Protein AF-A0A7Y3CZ90-F1 (afdb_monomer_lite)

Radius of gyration: 31.7 Å; chains: 1; bounding box: 69×28×89 Å

Secondary structure (DSSP, 8-state):
----HHHHHHHHHHHHHHHHHHHHHHHHH-GGG------SSHHHHHHHHHHHHHHHHHHHT-SS--EEEEETTEEEEE--TTS-TTT---EEEE--TT-GGG-EEEE---SSSEEEEEGGGS-SS--

Structure (mmCIF, N/CA/C/O backbone):
data_AF-A0A7Y3CZ90-F1
#
_entry.id   AF-A0A7Y3CZ90-F1
#
loop_
_atom_site.group_PDB
_atom_site.id
_atom_site.type_symbol
_atom_site.label_atom_id
_atom_site.label_alt_id
_atom_site.label_comp_id
_atom_site.label_asym_id
_atom_site.label_entity_id
_atom_site.label_seq_id
_atom_site.pdbx_PDB_ins_code
_atom_site.Cartn_x
_atom_site.Cartn_y
_atom_site.Cartn_z
_atom_site.occupancy
_atom_site.B_iso_or_equiv
_atom_site.auth_seq_id
_atom_site.auth_comp_id
_atom_site.auth_asym_id
_atom_site.auth_atom_id
_atom_site.pdbx_PDB_model_num
ATOM 1 N N . MET A 1 1 ? 33.047 12.749 -66.409 1.00 64.19 1 MET A N 1
ATOM 2 C CA . MET A 1 1 ? 34.437 12.927 -65.923 1.00 64.19 1 MET A CA 1
ATOM 3 C C . MET A 1 1 ? 34.987 11.556 -65.556 1.00 64.19 1 MET A C 1
ATOM 5 O O . MET A 1 1 ? 34.249 10.792 -64.949 1.00 64.19 1 MET A O 1
ATOM 9 N N . LYS A 1 2 ? 36.221 11.204 -65.949 1.00 68.75 2 LYS A N 1
ATOM 10 C CA . LYS A 1 2 ? 36.846 9.950 -65.494 1.00 68.75 2 LYS A CA 1
ATOM 11 C C . LYS A 1 2 ? 37.181 10.121 -64.013 1.00 68.75 2 LYS A C 1
ATOM 13 O O . LYS A 1 2 ? 38.033 10.941 -63.683 1.00 68.75 2 LYS A O 1
ATOM 18 N N . ILE A 1 3 ? 36.464 9.424 -63.135 1.00 76.06 3 ILE A N 1
ATOM 19 C CA . ILE A 1 3 ? 36.771 9.425 -61.703 1.00 76.06 3 ILE A CA 1
ATOM 20 C C . ILE A 1 3 ? 38.145 8.779 -61.558 1.00 76.06 3 ILE A C 1
ATOM 22 O O . ILE A 1 3 ? 38.334 7.620 -61.926 1.00 76.06 3 ILE A O 1
ATOM 26 N N . ASN A 1 4 ? 39.121 9.559 -61.099 1.00 86.06 4 ASN A N 1
ATOM 27 C CA . ASN A 1 4 ? 40.427 9.016 -60.768 1.00 86.06 4 ASN A CA 1
ATOM 28 C C . ASN A 1 4 ? 40.325 8.247 -59.441 1.00 86.06 4 ASN A C 1
ATOM 30 O O . ASN A 1 4 ? 39.416 8.467 -58.637 1.00 86.06 4 ASN A O 1
ATOM 34 N N . TRP A 1 5 ? 41.254 7.323 -59.228 1.00 84.81 5 TRP A N 1
ATOM 35 C CA . TRP A 1 5 ? 41.213 6.406 -58.092 1.00 84.81 5 TRP A CA 1
ATOM 36 C C . TRP A 1 5 ? 41.192 7.137 -56.735 1.00 84.81 5 TRP A C 1
ATOM 38 O O . TRP A 1 5 ? 40.415 6.778 -55.854 1.00 84.81 5 TRP A O 1
ATOM 48 N N . GLY A 1 6 ? 41.938 8.241 -56.603 1.00 87.81 6 GLY A N 1
ATOM 49 C CA . GLY A 1 6 ? 41.924 9.082 -55.400 1.00 87.81 6 GLY A CA 1
ATOM 50 C C . GLY A 1 6 ? 40.587 9.796 -55.166 1.00 87.81 6 GLY A C 1
ATOM 51 O O . GLY A 1 6 ? 40.089 9.832 -54.045 1.00 87.81 6 GLY A O 1
ATOM 52 N N . THR A 1 7 ? 39.949 10.304 -56.221 1.00 89.56 7 THR A N 1
ATOM 53 C CA . THR A 1 7 ? 38.622 10.931 -56.157 1.00 89.56 7 THR A CA 1
ATOM 54 C C . THR A 1 7 ? 37.553 9.917 -55.756 1.00 89.56 7 THR A C 1
ATOM 56 O O . THR A 1 7 ? 36.671 10.254 -54.973 1.00 89.56 7 THR A O 1
ATOM 59 N N . GLY A 1 8 ? 37.652 8.669 -56.226 1.00 90.88 8 GLY A N 1
ATOM 60 C CA . GLY A 1 8 ? 36.753 7.590 -55.807 1.00 90.88 8 GLY A CA 1
ATOM 61 C C . GLY A 1 8 ? 36.822 7.316 -54.301 1.00 90.88 8 GLY A C 1
ATOM 62 O O . GLY A 1 8 ? 35.785 7.208 -53.649 1.00 90.88 8 GLY A O 1
ATOM 63 N N . ILE A 1 9 ? 38.033 7.290 -53.738 1.00 92.31 9 ILE A N 1
ATOM 64 C CA . ILE A 1 9 ? 38.254 7.091 -52.297 1.00 92.31 9 ILE A CA 1
ATOM 65 C C . ILE A 1 9 ? 37.664 8.250 -51.486 1.00 92.31 9 ILE A C 1
ATOM 67 O O . ILE A 1 9 ? 36.944 8.022 -50.517 1.00 92.31 9 ILE A O 1
ATOM 71 N N . VAL A 1 10 ? 37.915 9.495 -51.900 1.00 94.75 10 VAL A N 1
ATOM 72 C CA . VAL A 1 10 ? 37.389 10.681 -51.204 1.00 94.75 10 VAL A CA 1
ATOM 73 C C . VAL A 1 10 ? 35.858 10.704 -51.217 1.00 94.75 10 VAL A C 1
ATOM 75 O O . VAL A 1 10 ? 35.242 10.959 -50.184 1.00 94.75 10 VAL A O 1
ATOM 78 N N . ILE A 1 11 ? 35.230 10.377 -52.351 1.00 94.31 11 ILE A N 1
ATOM 79 C CA . ILE A 1 11 ? 33.765 10.298 -52.457 1.00 94.31 11 ILE A CA 1
ATOM 80 C C . ILE A 1 11 ? 33.207 9.208 -51.534 1.00 94.31 11 ILE A C 1
ATOM 82 O O . ILE A 1 11 ? 32.211 9.448 -50.853 1.00 94.31 11 ILE A O 1
ATOM 86 N N . ALA A 1 12 ? 33.851 8.039 -51.468 1.00 94.25 12 ALA A N 1
ATOM 87 C CA . ALA A 1 12 ? 33.423 6.952 -50.589 1.00 94.25 12 ALA A CA 1
ATOM 88 C C . ALA A 1 12 ? 33.478 7.353 -49.105 1.00 94.25 12 ALA A C 1
ATOM 90 O O . ALA A 1 12 ? 32.531 7.091 -48.366 1.00 94.25 12 ALA A O 1
ATOM 91 N N . PHE A 1 13 ? 34.540 8.047 -48.679 1.00 96.19 13 PHE A N 1
ATOM 92 C CA . PHE A 1 13 ? 34.647 8.546 -47.306 1.00 96.19 13 PHE A CA 1
ATOM 93 C C . PHE A 1 13 ? 33.585 9.591 -46.979 1.00 96.19 13 PHE A C 1
ATOM 95 O O . PHE A 1 13 ? 32.948 9.496 -45.934 1.00 96.19 13 PHE A O 1
ATOM 102 N N . ILE A 1 14 ? 33.357 10.560 -47.869 1.00 96.50 14 ILE A N 1
ATOM 103 C CA . ILE A 1 14 ? 32.322 11.580 -47.661 1.00 96.50 14 ILE A CA 1
ATOM 104 C C . ILE A 1 14 ? 30.946 10.916 -47.552 1.00 96.50 14 ILE A C 1
ATOM 106 O O . ILE A 1 14 ? 30.207 11.199 -46.612 1.00 96.50 14 ILE A O 1
ATOM 110 N N . ALA A 1 15 ? 30.627 9.982 -48.452 1.00 96.25 15 ALA A N 1
ATOM 111 C CA . ALA A 1 15 ? 29.363 9.253 -48.420 1.00 96.25 15 ALA A CA 1
ATOM 112 C C . ALA A 1 15 ? 29.189 8.446 -47.123 1.00 96.25 15 ALA A C 1
ATOM 114 O O . ALA A 1 15 ? 28.116 8.473 -46.520 1.00 96.25 15 ALA A O 1
ATOM 115 N N . PHE A 1 16 ? 30.245 7.772 -46.659 1.00 96.31 16 PHE A N 1
ATOM 116 C CA . PHE A 1 16 ? 30.215 7.006 -45.415 1.00 96.31 16 PHE A CA 1
ATOM 117 C C . PHE A 1 16 ? 30.029 7.903 -44.185 1.00 96.31 16 PHE A C 1
ATOM 119 O O . PHE A 1 16 ? 29.184 7.621 -43.338 1.00 96.31 16 PHE A O 1
ATOM 126 N N . ILE A 1 17 ? 30.757 9.020 -44.109 1.00 95.94 17 ILE A N 1
ATOM 127 C CA . ILE A 1 17 ? 30.620 9.991 -43.016 1.00 95.94 17 ILE A CA 1
ATOM 128 C C . ILE A 1 17 ? 29.200 10.563 -42.994 1.00 95.94 17 ILE A C 1
ATOM 130 O O . ILE A 1 17 ? 28.573 10.595 -41.938 1.00 95.94 17 ILE A O 1
ATOM 134 N N . SER A 1 18 ? 28.651 10.961 -44.147 1.00 96.25 18 SER A N 1
ATOM 135 C CA . SER A 1 18 ? 27.271 11.450 -44.238 1.00 96.25 18 SER A CA 1
ATOM 136 C C . SER A 1 18 ? 26.244 10.396 -43.817 1.00 96.25 18 SER A C 1
ATOM 138 O O . SER A 1 18 ? 25.283 10.732 -43.128 1.00 96.25 18 SER A O 1
ATOM 140 N N . PHE A 1 19 ? 26.458 9.128 -44.175 1.00 94.88 19 PHE A N 1
ATOM 141 C CA . PHE A 1 19 ? 25.604 8.018 -43.754 1.00 94.88 19 PHE A CA 1
ATOM 142 C C . PHE A 1 19 ? 25.605 7.847 -42.230 1.00 94.88 19 PHE A C 1
ATOM 144 O O . PHE A 1 19 ? 24.536 7.810 -41.628 1.00 94.88 19 PHE A O 1
ATOM 151 N N . ILE A 1 20 ? 26.777 7.828 -41.585 1.00 95.38 20 ILE A N 1
ATOM 152 C CA . ILE A 1 20 ? 26.871 7.744 -40.118 1.00 95.38 20 ILE A CA 1
ATOM 153 C C . ILE A 1 20 ? 26.230 8.971 -39.451 1.00 95.38 20 ILE A C 1
ATOM 155 O O . ILE A 1 20 ? 25.442 8.821 -38.517 1.00 95.38 20 ILE A O 1
ATOM 159 N N . MET A 1 21 ? 26.496 10.177 -39.962 1.00 94.56 21 MET A N 1
ATOM 160 C CA . MET A 1 21 ? 25.913 11.419 -39.439 1.00 94.56 21 MET A CA 1
ATOM 161 C C . MET A 1 21 ? 24.383 11.434 -39.525 1.00 94.56 21 MET A C 1
ATOM 163 O O . MET A 1 21 ? 23.733 11.926 -38.604 1.00 94.56 21 MET A O 1
ATOM 167 N N . TYR A 1 22 ? 23.795 10.859 -40.579 1.00 91.31 22 TYR A N 1
ATOM 168 C CA . TYR A 1 22 ? 22.343 10.707 -40.693 1.00 91.31 22 TYR A CA 1
ATOM 169 C C . TYR A 1 22 ? 21.760 9.888 -39.532 1.00 91.31 22 TYR A C 1
ATOM 171 O O . TYR A 1 22 ? 20.786 10.325 -38.918 1.00 91.31 22 TYR A O 1
ATOM 179 N N . PHE A 1 23 ? 22.369 8.750 -39.172 1.00 87.25 23 PHE A N 1
ATOM 180 C CA . PHE A 1 23 ? 21.911 7.958 -38.022 1.00 87.25 23 PHE A CA 1
ATOM 181 C C . PHE A 1 23 ? 22.078 8.702 -36.704 1.00 87.25 23 PHE A C 1
ATOM 183 O O . PHE A 1 23 ? 21.152 8.700 -35.899 1.00 87.25 23 PHE A O 1
ATOM 190 N N . VAL A 1 24 ? 23.219 9.365 -36.496 1.00 86.62 24 VAL A N 1
ATOM 191 C CA . VAL A 1 24 ? 23.482 10.129 -35.268 1.00 86.62 24 VAL A CA 1
ATOM 192 C C . VAL A 1 24 ? 22.423 11.211 -35.074 1.00 86.62 24 VAL A C 1
ATOM 194 O O . VAL A 1 24 ? 21.815 11.294 -34.009 1.00 86.62 24 VAL A O 1
ATOM 197 N N . ILE A 1 25 ? 22.153 12.012 -36.105 1.00 85.75 25 ILE A N 1
ATOM 198 C CA . ILE A 1 25 ? 21.161 13.090 -36.041 1.00 85.75 25 ILE A CA 1
ATOM 199 C C . ILE A 1 25 ? 19.752 12.519 -35.841 1.00 85.75 25 ILE A C 1
ATOM 201 O O . ILE A 1 25 ? 19.015 12.995 -34.980 1.00 85.75 25 ILE A O 1
ATOM 205 N N . ASN A 1 26 ? 19.376 11.481 -36.592 1.00 82.75 26 ASN A N 1
ATOM 206 C CA . ASN A 1 26 ? 18.049 10.877 -36.482 1.00 82.75 26 ASN A CA 1
ATOM 207 C C . ASN A 1 26 ? 17.812 10.259 -35.093 1.00 82.75 26 ASN A C 1
ATOM 209 O O . ASN A 1 26 ? 16.729 10.414 -34.537 1.00 82.75 26 ASN A O 1
ATOM 213 N N . MET A 1 27 ? 18.828 9.623 -34.502 1.00 76.44 27 MET A N 1
ATOM 214 C CA . MET A 1 27 ? 18.742 9.045 -33.159 1.00 76.44 27 MET A CA 1
ATOM 215 C C . MET A 1 27 ? 18.669 10.116 -32.062 1.00 76.44 27 MET A C 1
ATOM 217 O O . MET A 1 27 ? 17.961 9.917 -31.085 1.00 76.44 27 MET A O 1
ATOM 221 N N . ASN A 1 28 ? 19.338 11.264 -32.235 1.00 70.75 28 ASN A N 1
ATOM 222 C CA . ASN A 1 28 ? 19.324 12.354 -31.249 1.00 70.75 28 ASN A CA 1
ATOM 223 C C . ASN A 1 28 ? 18.074 13.252 -31.330 1.00 70.75 28 ASN A C 1
ATOM 225 O O . ASN A 1 28 ? 17.649 13.800 -30.319 1.00 70.75 28 ASN A O 1
ATOM 229 N N . ILE A 1 29 ? 17.486 13.450 -32.516 1.00 76.69 29 ILE A N 1
ATOM 230 C CA . ILE A 1 29 ? 16.313 14.334 -32.684 1.00 76.69 29 ILE A CA 1
ATOM 231 C C . ILE A 1 29 ? 15.004 13.580 -32.437 1.00 76.69 29 ILE A C 1
ATOM 233 O O . ILE A 1 29 ? 14.016 14.150 -31.963 1.00 76.69 29 ILE A O 1
ATOM 237 N N . ASN A 1 30 ? 14.961 12.296 -32.783 1.00 65.06 30 ASN A N 1
ATOM 238 C CA . ASN A 1 30 ? 13.740 11.524 -32.696 1.00 65.06 30 ASN A CA 1
ATOM 239 C C . ASN A 1 30 ? 13.570 10.973 -31.275 1.00 65.06 30 ASN A C 1
ATOM 241 O O . ASN A 1 30 ? 14.094 9.914 -30.940 1.00 65.06 30 ASN A O 1
ATOM 245 N N . LYS A 1 31 ? 12.762 11.676 -30.468 1.00 61.41 31 LYS A N 1
ATOM 246 C CA . LYS A 1 31 ? 12.367 11.308 -29.090 1.00 61.41 31 LYS A CA 1
ATOM 247 C C . LYS A 1 31 ? 11.820 9.880 -28.938 1.00 61.41 31 LYS A C 1
ATOM 249 O O . LYS A 1 31 ? 11.669 9.393 -27.828 1.00 61.41 31 LYS A O 1
ATOM 254 N N . LYS A 1 32 ? 11.500 9.200 -30.044 1.00 61.19 32 LYS A N 1
ATOM 255 C CA . LYS A 1 32 ? 11.129 7.781 -30.063 1.00 61.19 32 LYS A CA 1
ATOM 256 C C . LYS A 1 32 ? 12.280 6.847 -29.650 1.00 61.19 32 LYS A C 1
ATOM 258 O O . LYS A 1 32 ? 11.995 5.729 -29.241 1.00 61.19 32 LYS A O 1
ATOM 263 N N . TYR A 1 33 ? 13.535 7.288 -29.769 1.00 53.41 33 TYR A N 1
ATOM 264 C CA . TYR A 1 33 ? 14.735 6.542 -29.357 1.00 53.41 33 TYR A CA 1
ATOM 265 C C . TYR A 1 33 ? 15.360 7.075 -28.064 1.00 53.41 33 TYR A C 1
ATOM 267 O O . TYR A 1 33 ? 16.444 6.635 -27.687 1.00 53.41 33 TYR A O 1
ATOM 275 N N . ASP A 1 34 ? 14.674 8.006 -27.396 1.00 55.47 34 ASP A N 1
ATOM 276 C CA . ASP A 1 34 ? 15.008 8.485 -26.058 1.00 55.47 34 ASP A CA 1
ATOM 277 C C . ASP A 1 34 ? 14.613 7.386 -25.062 1.00 55.47 34 ASP A C 1
ATOM 279 O O . ASP A 1 34 ? 13.554 7.394 -24.434 1.00 55.47 34 ASP A O 1
ATOM 283 N N . HIS A 1 35 ? 15.407 6.322 -25.055 1.00 57.00 35 HIS A N 1
ATOM 284 C CA . HIS A 1 35 ? 15.334 5.286 -24.048 1.00 57.00 35 HIS A CA 1
ATOM 285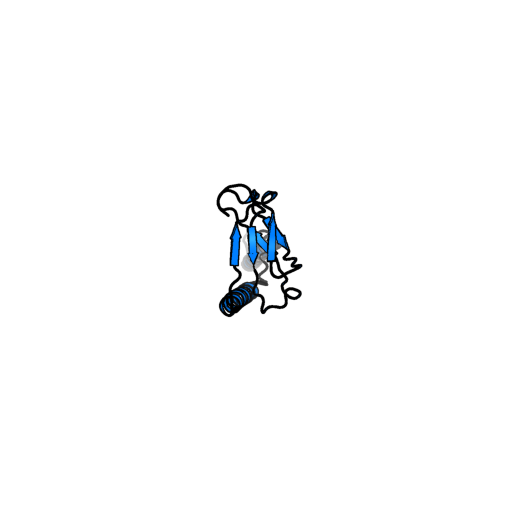 C C . HIS A 1 35 ? 16.415 5.613 -23.038 1.00 57.00 35 HIS A C 1
ATOM 287 O O . HIS A 1 35 ? 17.591 5.334 -23.278 1.00 57.00 35 HIS A O 1
ATOM 293 N N . ASP A 1 36 ? 16.008 6.200 -21.916 1.00 54.53 36 ASP A N 1
ATOM 294 C CA . ASP A 1 36 ? 16.833 6.226 -20.721 1.00 54.53 36 ASP A CA 1
ATOM 295 C C . ASP A 1 36 ? 17.249 4.778 -20.415 1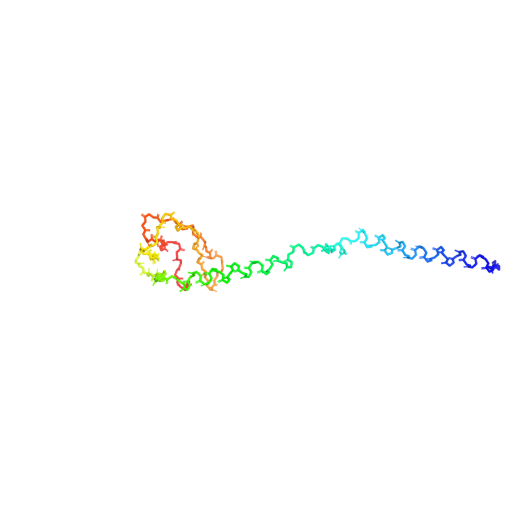.00 54.53 36 ASP A C 1
ATOM 297 O O . ASP A 1 36 ? 16.496 3.985 -19.854 1.00 54.53 36 ASP A O 1
ATOM 301 N N . LEU A 1 37 ? 18.482 4.418 -20.783 1.00 52.00 37 LEU A N 1
ATOM 302 C CA . LEU A 1 37 ? 19.177 3.218 -20.302 1.00 52.00 37 LEU A CA 1
ATOM 303 C C . LEU A 1 37 ? 19.601 3.382 -18.835 1.00 52.00 37 LEU A C 1
ATOM 305 O O . LEU A 1 37 ? 20.465 2.666 -18.337 1.00 52.00 37 LEU A O 1
ATOM 309 N N . VAL A 1 38 ? 18.990 4.328 -18.129 1.00 47.56 38 VAL A N 1
ATOM 310 C CA . VAL A 1 38 ? 18.937 4.330 -16.684 1.00 47.56 38 VAL A CA 1
ATOM 311 C C . VAL A 1 38 ? 17.692 3.535 -16.319 1.00 47.56 38 VAL A C 1
ATOM 313 O O . VAL A 1 38 ? 16.598 4.063 -16.142 1.00 47.56 38 VAL A O 1
ATOM 316 N N . THR A 1 39 ? 17.854 2.219 -16.210 1.00 49.91 39 THR A N 1
ATOM 317 C CA . THR A 1 39 ? 16.946 1.415 -15.395 1.00 49.91 39 THR A CA 1
ATOM 318 C C . THR A 1 39 ? 17.122 1.848 -13.940 1.00 49.91 39 THR A C 1
ATOM 320 O O . THR A 1 39 ? 17.777 1.166 -13.158 1.00 49.91 39 THR A O 1
ATOM 323 N N . ASP A 1 40 ? 16.537 2.984 -13.567 1.00 52.25 40 ASP A N 1
ATOM 324 C CA . ASP A 1 40 ? 16.472 3.435 -12.174 1.00 52.25 40 ASP A CA 1
ATOM 325 C C . ASP A 1 40 ? 15.631 2.473 -11.307 1.00 52.25 40 ASP A C 1
ATOM 327 O O . ASP A 1 40 ? 15.637 2.575 -10.081 1.00 52.25 40 ASP A O 1
ATOM 331 N N . ASP A 1 41 ? 14.886 1.543 -11.921 1.00 53.28 41 ASP A N 1
ATOM 332 C CA . ASP A 1 41 ? 13.825 0.774 -11.260 1.00 53.28 41 ASP A CA 1
ATOM 333 C C . ASP A 1 41 ? 14.008 -0.755 -11.223 1.00 53.28 41 ASP A C 1
ATOM 3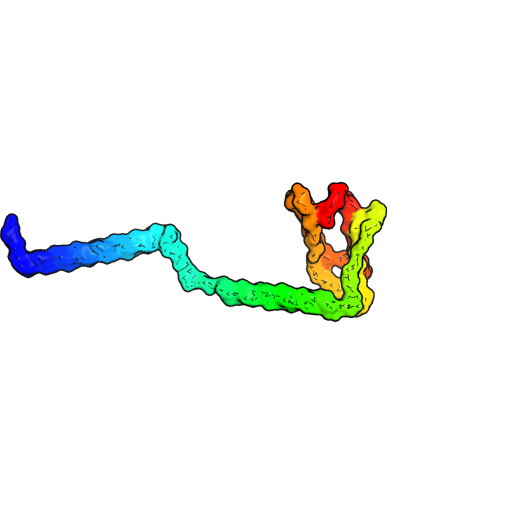35 O O . ASP A 1 41 ? 13.216 -1.411 -10.553 1.00 53.28 41 ASP A O 1
ATOM 339 N N . TYR A 1 42 ? 15.053 -1.355 -11.816 1.00 50.31 42 TYR A N 1
ATOM 340 C CA . TYR A 1 42 ? 15.188 -2.830 -11.772 1.00 50.31 42 TYR A CA 1
ATOM 341 C C . TYR A 1 42 ? 15.449 -3.357 -10.342 1.00 50.31 42 TYR A C 1
ATOM 343 O O . TYR A 1 42 ? 14.905 -4.380 -9.944 1.00 50.31 42 TYR A O 1
ATOM 351 N N . TYR A 1 43 ? 16.179 -2.599 -9.512 1.00 51.72 43 TYR A N 1
ATOM 352 C CA . TYR A 1 43 ? 16.334 -2.892 -8.074 1.00 51.72 43 TYR A CA 1
ATOM 353 C C . TYR A 1 43 ? 15.153 -2.426 -7.213 1.00 51.72 43 TYR A C 1
ATOM 355 O O . TYR A 1 43 ? 14.947 -2.921 -6.103 1.00 51.72 43 TYR A O 1
ATOM 363 N N . LYS A 1 44 ? 14.373 -1.447 -7.686 1.00 56.12 44 LYS A N 1
ATOM 364 C CA . LYS A 1 44 ? 13.217 -0.948 -6.932 1.00 56.12 44 LYS A CA 1
ATOM 365 C C . LYS A 1 44 ? 12.067 -1.948 -6.957 1.00 56.12 44 LYS A C 1
ATOM 367 O O . LYS A 1 44 ? 11.305 -1.983 -5.994 1.00 56.12 44 LYS A O 1
ATOM 372 N N . GLU A 1 45 ? 11.942 -2.768 -7.999 1.00 59.28 45 GLU A N 1
ATOM 373 C CA . GLU A 1 45 ? 10.962 -3.859 -8.012 1.00 59.28 45 GLU A CA 1
ATOM 374 C C . GLU A 1 45 ? 11.304 -4.956 -6.993 1.00 59.28 45 GLU A C 1
ATOM 376 O O . GLU A 1 45 ? 10.422 -5.362 -6.237 1.00 59.28 45 GLU A O 1
ATOM 381 N N . GLU A 1 46 ? 12.579 -5.345 -6.860 1.00 61.78 46 GLU A N 1
ATOM 382 C CA . GLU A 1 46 ? 13.014 -6.301 -5.826 1.00 61.78 46 GLU A CA 1
ATOM 383 C C . GLU A 1 46 ? 12.805 -5.756 -4.401 1.00 61.78 46 GLU A C 1
ATOM 385 O O . GLU A 1 46 ? 12.273 -6.453 -3.536 1.00 61.78 46 GLU A O 1
ATOM 390 N N . LEU A 1 47 ? 13.141 -4.482 -4.148 1.00 64.25 47 LEU A N 1
ATOM 391 C CA . LEU A 1 47 ? 12.898 -3.839 -2.847 1.00 64.25 47 LEU A CA 1
ATOM 392 C C . LEU A 1 47 ? 11.401 -3.685 -2.528 1.00 64.25 47 LEU A C 1
ATOM 394 O O . LEU A 1 47 ? 11.004 -3.805 -1.366 1.00 64.25 47 LEU A O 1
ATOM 398 N N . LYS A 1 48 ? 10.546 -3.421 -3.525 1.00 71.25 48 LYS A N 1
ATOM 399 C CA . LYS A 1 48 ? 9.082 -3.437 -3.342 1.00 71.25 48 LYS A CA 1
ATOM 400 C C . LYS A 1 48 ? 8.604 -4.836 -2.955 1.00 71.25 48 LYS A C 1
ATOM 402 O O . LYS A 1 48 ? 7.818 -4.956 -2.020 1.00 71.25 48 LYS A O 1
ATOM 407 N N . PHE A 1 49 ? 9.140 -5.872 -3.596 1.00 82.44 49 PHE A N 1
ATOM 408 C CA . PHE A 1 49 ? 8.787 -7.258 -3.302 1.00 82.44 49 PHE A CA 1
ATOM 409 C C . PHE A 1 49 ? 9.176 -7.669 -1.875 1.00 82.44 49 PHE A C 1
ATOM 411 O O . PHE A 1 49 ? 8.359 -8.251 -1.165 1.00 82.44 49 PHE A O 1
ATOM 418 N N . GLN A 1 50 ? 10.372 -7.292 -1.405 1.00 82.94 50 GLN A N 1
ATOM 419 C CA . GLN A 1 50 ? 10.785 -7.565 -0.022 1.00 82.94 50 GLN A CA 1
ATOM 420 C C . GLN A 1 50 ? 9.870 -6.880 1.001 1.00 82.94 50 GLN A C 1
ATOM 422 O O . GLN A 1 50 ? 9.476 -7.500 1.985 1.00 82.94 50 GLN A O 1
ATOM 427 N N . ASN A 1 51 ? 9.463 -5.631 0.747 1.00 87.69 51 ASN A N 1
ATOM 428 C CA . ASN A 1 51 ? 8.507 -4.942 1.615 1.00 87.69 51 ASN A CA 1
ATOM 429 C C . ASN A 1 51 ? 7.152 -5.663 1.678 1.00 87.69 51 ASN A C 1
ATOM 431 O O . ASN A 1 51 ? 6.511 -5.660 2.726 1.00 87.69 51 ASN A O 1
ATOM 435 N N . ASP A 1 52 ? 6.692 -6.253 0.576 1.00 89.38 52 ASP A N 1
ATOM 436 C CA . ASP A 1 52 ? 5.431 -6.996 0.551 1.00 89.38 52 ASP A CA 1
ATOM 437 C C . ASP A 1 52 ? 5.546 -8.345 1.277 1.00 89.38 52 ASP A C 1
ATOM 439 O O . ASP A 1 52 ? 4.645 -8.691 2.044 1.00 89.38 52 ASP A O 1
ATOM 443 N N . ILE A 1 53 ? 6.687 -9.037 1.152 1.00 89.88 53 ILE A N 1
ATOM 444 C CA . ILE A 1 53 ? 7.011 -10.225 1.96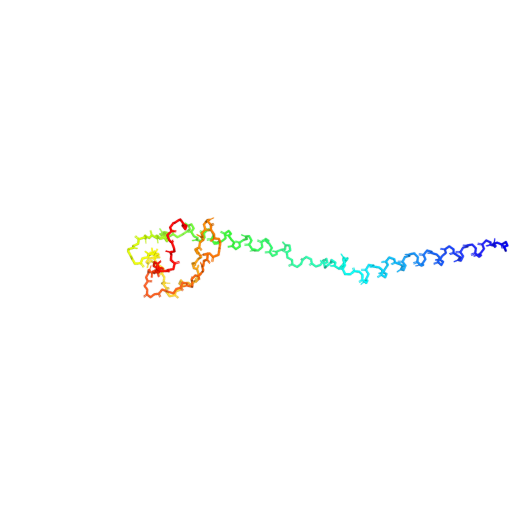1 1.00 89.88 53 ILE A CA 1
ATOM 445 C C . ILE A 1 53 ? 7.002 -9.876 3.453 1.00 89.88 53 ILE A C 1
ATOM 447 O O . ILE A 1 53 ? 6.385 -10.581 4.253 1.00 89.88 53 ILE A O 1
ATOM 451 N N . ASP A 1 54 ? 7.665 -8.785 3.840 1.00 92.75 54 ASP A N 1
ATOM 452 C CA . ASP A 1 54 ? 7.762 -8.375 5.240 1.00 92.75 54 ASP A CA 1
ATOM 453 C C . ASP A 1 54 ? 6.382 -8.006 5.804 1.00 92.75 54 ASP A C 1
ATOM 455 O O . ASP A 1 54 ? 6.052 -8.392 6.926 1.00 92.75 54 ASP A O 1
ATOM 459 N N . LYS A 1 55 ? 5.532 -7.318 5.026 1.00 90.56 55 LYS A N 1
ATOM 460 C CA . LYS A 1 55 ? 4.134 -7.044 5.410 1.00 90.56 55 LYS A CA 1
ATOM 461 C C . LYS A 1 55 ? 3.343 -8.331 5.630 1.00 90.56 55 LYS A C 1
ATOM 463 O O . LYS A 1 55 ? 2.636 -8.433 6.629 1.00 90.56 55 LYS A O 1
ATOM 468 N N . GLU A 1 56 ? 3.450 -9.296 4.718 1.00 91.81 56 GLU A N 1
ATOM 469 C CA . GLU A 1 56 ? 2.740 -10.574 4.823 1.00 91.81 56 GLU A CA 1
ATOM 470 C C . GLU A 1 56 ? 3.205 -11.370 6.046 1.00 91.81 56 GLU A C 1
ATOM 472 O O . GLU A 1 56 ? 2.381 -11.895 6.797 1.00 91.81 56 GLU A O 1
ATOM 477 N N . LYS A 1 57 ? 4.519 -11.420 6.281 1.00 94.00 57 LYS A N 1
ATOM 478 C CA . LYS A 1 57 ? 5.099 -12.083 7.448 1.00 94.00 57 LYS A CA 1
ATOM 479 C C . LYS A 1 57 ? 4.638 -11.424 8.747 1.00 94.00 57 LYS A C 1
ATOM 481 O O . LYS A 1 57 ? 4.117 -12.112 9.614 1.00 94.00 57 LYS A O 1
ATOM 486 N N . ASN A 1 58 ? 4.730 -10.098 8.845 1.00 91.12 58 ASN A N 1
ATOM 487 C CA . ASN A 1 58 ? 4.271 -9.356 10.020 1.00 91.12 58 ASN A CA 1
ATOM 488 C C . ASN A 1 58 ? 2.774 -9.561 10.290 1.00 91.12 58 ASN A C 1
ATOM 490 O O . ASN A 1 58 ? 2.369 -9.638 11.445 1.00 91.12 58 ASN A O 1
ATOM 494 N N . ALA A 1 59 ? 1.949 -9.661 9.242 1.00 90.44 59 ALA A N 1
ATOM 495 C CA . ALA A 1 59 ? 0.527 -9.957 9.387 1.00 90.44 59 ALA A CA 1
ATOM 496 C C . ALA A 1 59 ? 0.279 -11.389 9.894 1.00 90.44 59 ALA A C 1
ATOM 498 O O . ALA A 1 59 ? -0.618 -11.598 10.703 1.00 90.44 59 ALA A O 1
ATOM 499 N N . LYS A 1 60 ? 1.073 -12.368 9.446 1.00 90.12 60 LYS A N 1
ATOM 500 C CA . LYS A 1 60 ? 0.994 -13.764 9.912 1.00 90.12 60 LYS A CA 1
ATOM 501 C C . LYS A 1 60 ? 1.518 -13.956 11.335 1.00 90.12 60 LYS A C 1
ATOM 503 O O . LYS A 1 60 ? 1.020 -14.827 12.038 1.00 90.12 60 LYS A O 1
ATOM 508 N N . ASP A 1 61 ? 2.487 -13.144 11.743 1.00 91.75 61 ASP A N 1
ATOM 509 C CA . ASP A 1 61 ? 3.108 -13.186 13.069 1.00 91.75 61 ASP A CA 1
ATOM 510 C C . ASP A 1 61 ? 2.255 -12.476 14.151 1.00 91.75 61 ASP A C 1
ATOM 512 O O . ASP A 1 61 ? 2.646 -12.435 15.319 1.00 91.75 61 ASP A O 1
ATOM 516 N N . LEU A 1 62 ? 1.086 -11.918 13.799 1.00 89.38 62 LEU A N 1
ATOM 517 C CA . LEU A 1 62 ? 0.134 -11.366 14.769 1.00 89.38 62 LEU A CA 1
ATOM 518 C C . LEU A 1 62 ? -0.431 -12.478 15.670 1.00 89.38 62 LEU A C 1
ATOM 520 O O . LEU A 1 62 ? -1.007 -13.450 15.186 1.00 89.38 62 LEU A O 1
ATOM 524 N N . GLU A 1 63 ? -0.353 -12.298 16.993 1.00 89.19 63 GLU A N 1
ATOM 525 C CA . GLU A 1 63 ? -0.925 -13.243 17.969 1.00 89.19 63 GLU A CA 1
ATOM 526 C C . GLU A 1 63 ? -2.449 -13.360 17.834 1.00 89.19 63 GLU A C 1
ATOM 528 O O . GLU A 1 63 ? -3.030 -14.425 18.043 1.00 89.19 63 GLU A O 1
ATOM 533 N N . SER A 1 64 ? -3.109 -12.262 17.460 1.00 89.31 64 SER A N 1
ATOM 534 C CA . SER A 1 64 ? -4.515 -12.260 17.066 1.00 89.31 64 SER A CA 1
ATOM 535 C C . SER A 1 64 ? -4.710 -11.431 15.803 1.00 89.31 64 SER A C 1
ATOM 537 O O . SER A 1 64 ? -4.152 -10.347 15.651 1.00 89.31 64 SER A O 1
ATOM 539 N N . ASN A 1 65 ? -5.496 -11.967 14.871 1.00 90.62 65 ASN A N 1
ATOM 540 C CA . ASN A 1 65 ? -5.777 -11.307 13.602 1.00 90.62 65 ASN A CA 1
ATOM 541 C C . ASN A 1 65 ? -6.797 -10.178 13.775 1.00 90.62 65 ASN A C 1
ATOM 543 O O . ASN A 1 65 ? -7.659 -10.224 14.653 1.00 90.62 65 ASN A O 1
ATOM 547 N N . ILE A 1 66 ? -6.741 -9.198 12.872 1.00 91.75 66 ILE A N 1
ATOM 548 C CA . ILE A 1 66 ? -7.798 -8.192 12.737 1.00 91.75 66 ILE A CA 1
ATOM 549 C C . ILE A 1 66 ? -9.090 -8.912 12.349 1.00 91.75 66 ILE A C 1
ATOM 551 O O . ILE A 1 66 ? -9.116 -9.702 11.402 1.00 91.75 66 ILE A O 1
ATOM 555 N N . THR A 1 67 ? -10.168 -8.628 13.069 1.00 92.44 67 THR A N 1
ATOM 556 C CA . THR A 1 67 ? -11.488 -9.197 12.787 1.00 92.44 67 THR A CA 1
ATOM 557 C C . THR A 1 67 ? -12.438 -8.120 12.299 1.00 92.44 67 THR A C 1
ATOM 559 O O . THR A 1 67 ? -12.215 -6.924 12.490 1.00 92.44 67 THR A O 1
ATOM 562 N N . TRP A 1 68 ? -13.506 -8.539 11.631 1.00 91.69 68 TRP A N 1
ATOM 563 C CA . TRP A 1 68 ? -14.521 -7.627 11.136 1.00 91.69 68 TRP A CA 1
ATOM 564 C C . TRP A 1 68 ? -15.916 -8.189 11.372 1.00 91.69 68 TRP A C 1
ATOM 566 O O . TRP A 1 68 ? -16.135 -9.401 11.359 1.00 91.69 68 TRP A O 1
ATOM 576 N N . LYS A 1 69 ? -16.876 -7.292 11.589 1.00 92.31 69 LYS A N 1
ATOM 577 C CA . LYS A 1 69 ? -18.284 -7.633 11.772 1.00 92.31 69 LYS A CA 1
ATOM 578 C C . LYS A 1 69 ? -19.168 -6.585 11.116 1.00 92.31 69 LYS A C 1
ATOM 580 O O . LYS A 1 69 ? -18.997 -5.387 11.335 1.00 92.31 69 LYS A O 1
ATOM 585 N N . LYS A 1 70 ? -20.166 -7.037 10.357 1.00 89.31 70 LYS A N 1
ATOM 586 C CA . LYS A 1 70 ? -21.239 -6.160 9.882 1.00 89.31 70 LYS A CA 1
ATOM 587 C C . LYS A 1 70 ? -22.230 -5.902 11.020 1.00 89.31 70 LYS A C 1
ATOM 589 O O . LYS A 1 70 ? -22.673 -6.830 11.695 1.00 89.31 70 LYS A O 1
ATOM 594 N N . THR A 1 71 ? -22.544 -4.636 11.240 1.00 89.44 71 THR A N 1
ATOM 595 C CA . THR A 1 71 ? -23.502 -4.147 12.237 1.00 89.44 71 THR A CA 1
ATOM 596 C C . THR A 1 71 ? -24.522 -3.246 11.548 1.00 89.44 71 THR A C 1
ATOM 598 O O . THR A 1 71 ? -24.266 -2.775 10.442 1.00 89.44 71 THR A O 1
ATOM 601 N N . ASP A 1 72 ? -25.632 -2.930 12.214 1.00 87.62 72 ASP A N 1
ATOM 602 C CA . ASP A 1 72 ? -26.652 -2.016 11.666 1.00 87.62 72 ASP A CA 1
ATOM 603 C C . ASP A 1 72 ? -26.117 -0.596 11.408 1.00 87.62 72 ASP A C 1
ATOM 605 O O . ASP A 1 72 ? -26.716 0.183 10.676 1.00 87.62 72 ASP A O 1
ATOM 609 N N . LYS A 1 73 ? -24.980 -0.239 12.020 1.00 88.62 73 LYS A N 1
ATOM 610 C CA . LYS A 1 73 ? -24.317 1.062 11.847 1.00 88.62 73 LYS A CA 1
ATOM 611 C C . LYS A 1 73 ? -23.256 1.055 10.739 1.00 88.62 73 LYS A C 1
ATOM 613 O O . LYS A 1 73 ? -22.724 2.117 10.416 1.00 88.62 73 LYS A O 1
ATOM 618 N N . GLY A 1 74 ? -22.927 -0.113 10.184 1.00 90.56 74 GLY A N 1
ATOM 619 C CA . GLY A 1 74 ? -21.883 -0.300 9.174 1.00 90.56 74 GLY A CA 1
ATOM 620 C C . GLY A 1 74 ? -20.906 -1.429 9.510 1.00 90.56 74 GLY A C 1
ATOM 621 O O . GLY A 1 74 ? -21.220 -2.347 10.274 1.00 90.56 74 GLY A O 1
ATOM 622 N N . LEU A 1 75 ? -19.705 -1.372 8.935 1.00 91.81 75 LEU A N 1
ATOM 623 C CA . LEU A 1 75 ? -18.655 -2.377 9.115 1.00 91.81 75 LEU A CA 1
ATOM 624 C C . LEU A 1 75 ? -17.747 -1.997 10.290 1.00 91.81 75 LEU A C 1
ATOM 626 O O . LEU A 1 75 ? -17.082 -0.964 10.261 1.00 91.81 75 LEU A O 1
ATOM 630 N N . LEU A 1 76 ? -17.712 -2.843 11.316 1.00 92.88 76 LEU A N 1
ATOM 631 C CA . LEU A 1 76 ? -16.834 -2.690 12.469 1.00 92.88 76 LEU A CA 1
ATOM 632 C C . LEU A 1 76 ? -15.584 -3.549 12.272 1.00 92.88 76 LEU A C 1
ATOM 634 O O . LEU A 1 76 ? -15.700 -4.765 12.131 1.00 92.88 76 LEU A O 1
ATOM 638 N N . LEU A 1 77 ? -14.410 -2.927 12.275 1.00 92.94 77 LEU A N 1
ATOM 639 C CA . LEU A 1 77 ? -13.115 -3.606 12.307 1.00 92.94 77 LEU A CA 1
ATOM 640 C C . LEU A 1 77 ? -12.578 -3.569 13.735 1.00 92.94 77 LEU A C 1
ATOM 642 O O . LEU A 1 77 ? -12.485 -2.487 14.311 1.00 92.94 77 LEU A O 1
ATOM 646 N N . ALA A 1 78 ? -12.215 -4.724 14.283 1.00 92.94 78 ALA A N 1
ATOM 647 C CA . ALA A 1 78 ? -11.622 -4.855 15.607 1.00 92.94 78 ALA A CA 1
ATOM 648 C C . ALA A 1 78 ? -10.147 -5.249 15.478 1.00 92.94 78 ALA A C 1
ATOM 650 O O . ALA A 1 78 ? -9.800 -6.252 14.844 1.00 92.94 78 ALA A O 1
ATOM 651 N N . PHE A 1 79 ? -9.289 -4.422 16.064 1.00 92.69 79 PHE A N 1
ATOM 652 C CA . PHE A 1 79 ? -7.844 -4.583 16.100 1.00 92.69 79 PHE A CA 1
ATOM 653 C C . PHE A 1 79 ? -7.419 -5.319 17.377 1.00 92.69 79 PHE A C 1
ATOM 655 O O . PHE A 1 79 ? -8.131 -5.270 18.380 1.00 92.69 79 PHE A O 1
ATOM 662 N N . PRO A 1 80 ? -6.251 -5.978 17.369 1.00 91.56 80 PRO A N 1
ATOM 663 C CA . PRO A 1 80 ? -5.751 -6.684 18.541 1.00 91.56 80 PRO A CA 1
ATOM 664 C C . PRO A 1 80 ? -5.524 -5.780 19.754 1.00 91.56 80 PRO A C 1
ATOM 666 O O . PRO A 1 80 ? -4.816 -4.778 19.661 1.00 91.56 80 PRO A O 1
ATOM 669 N N . GLU A 1 81 ? -6.059 -6.178 20.910 1.00 89.12 81 GLU A N 1
ATOM 670 C CA . GLU A 1 81 ? -5.981 -5.389 22.151 1.00 89.12 81 GLU A CA 1
ATOM 671 C C . GLU A 1 81 ? -4.563 -5.293 22.737 1.00 89.12 81 GLU A C 1
ATOM 673 O O . GLU A 1 81 ? -4.256 -4.371 23.489 1.00 89.12 81 GLU A O 1
ATOM 678 N N . TYR A 1 82 ? -3.671 -6.222 22.380 1.00 89.19 82 TYR A N 1
ATOM 679 C CA . TYR A 1 82 ? -2.279 -6.206 22.839 1.00 89.19 82 TYR A CA 1
ATOM 680 C C . TYR A 1 82 ? -1.414 -5.152 22.122 1.00 89.19 82 TYR A C 1
ATOM 682 O O . TYR A 1 82 ? -0.301 -4.858 22.565 1.00 89.19 82 TYR A O 1
ATOM 690 N N . LEU A 1 83 ? -1.892 -4.586 21.006 1.00 87.69 83 LEU A N 1
ATOM 691 C CA . LEU A 1 83 ? -1.180 -3.559 20.247 1.00 87.69 83 L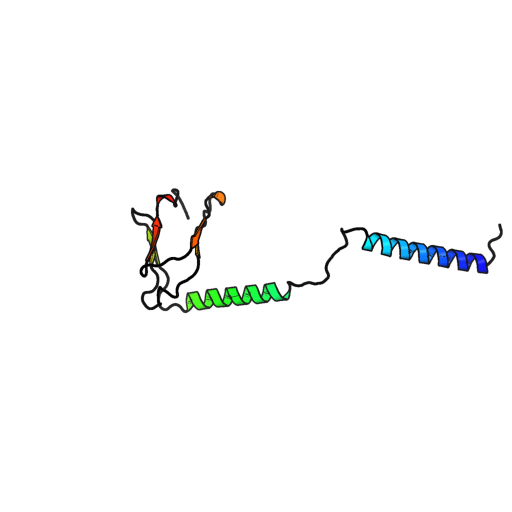EU A CA 1
ATOM 692 C C . LEU A 1 83 ? -1.545 -2.165 20.752 1.00 87.69 83 LEU A C 1
ATOM 694 O O . LEU A 1 83 ? -2.709 -1.842 20.925 1.00 87.69 83 LEU A O 1
ATOM 698 N N . ASP A 1 84 ? -0.568 -1.274 20.894 1.00 89.06 84 ASP A N 1
ATOM 699 C CA . ASP A 1 84 ? -0.862 0.128 21.209 1.00 89.06 84 ASP A CA 1
ATOM 700 C C . ASP A 1 84 ? -1.617 0.795 20.043 1.00 89.06 84 ASP A C 1
ATOM 702 O O . ASP A 1 84 ? -1.022 1.120 19.009 1.00 89.06 84 ASP A O 1
ATOM 706 N N . PHE A 1 85 ? -2.923 1.032 20.217 1.00 86.12 85 PHE A N 1
ATOM 707 C CA . PHE A 1 85 ? -3.792 1.614 19.190 1.00 86.12 85 PHE A CA 1
ATOM 708 C C . PHE A 1 85 ? -3.307 2.984 18.689 1.00 86.12 85 PHE A C 1
ATOM 710 O O . PHE A 1 85 ? -3.590 3.353 17.551 1.00 86.12 85 PHE A O 1
ATOM 717 N N . LYS A 1 86 ? -2.515 3.728 19.479 1.00 87.38 86 LYS A N 1
ATOM 718 C CA . LYS A 1 86 ? -1.931 5.016 19.058 1.00 87.38 86 LYS A CA 1
ATOM 719 C C . LYS A 1 86 ? -0.803 4.850 18.039 1.00 87.38 86 LYS A C 1
ATOM 721 O O . LYS A 1 86 ? -0.476 5.795 17.314 1.00 87.38 86 LYS A O 1
ATOM 726 N N . LYS A 1 87 ? -0.181 3.670 17.995 1.00 89.12 87 LYS A N 1
ATOM 727 C CA . LYS A 1 87 ? 0.864 3.320 17.023 1.00 89.12 87 LYS A CA 1
ATOM 728 C C . LYS A 1 87 ? 0.291 2.725 15.745 1.00 89.12 87 LYS A C 1
ATOM 730 O O . LYS A 1 87 ? 0.976 2.759 14.724 1.00 89.12 87 LYS A O 1
ATOM 735 N N . ILE A 1 88 ? -0.945 2.226 15.777 1.00 89.81 88 ILE A N 1
ATOM 736 C CA . ILE A 1 88 ? -1.622 1.698 14.595 1.00 89.81 88 ILE A CA 1
ATOM 737 C C . ILE A 1 88 ? -1.939 2.868 13.662 1.00 89.81 88 ILE A C 1
ATOM 739 O O . ILE A 1 88 ? -2.819 3.691 13.909 1.00 89.81 88 ILE A O 1
ATOM 743 N N . LYS A 1 89 ? -1.176 2.946 12.575 1.00 90.25 89 LYS A N 1
ATOM 744 C CA . LYS A 1 89 ? -1.332 3.937 11.516 1.00 90.25 89 LYS A CA 1
ATOM 745 C C . LYS A 1 89 ? -1.383 3.219 10.187 1.00 90.25 89 LYS A C 1
ATOM 747 O O . LYS A 1 89 ? -0.726 2.203 9.987 1.00 90.25 89 LYS A O 1
ATOM 752 N N . GLY A 1 90 ? -2.138 3.783 9.265 1.00 90.56 90 GLY A N 1
ATOM 753 C CA . GLY A 1 90 ? -2.289 3.220 7.940 1.00 90.56 90 GLY A CA 1
ATOM 754 C C . GLY A 1 90 ? -3.611 3.645 7.355 1.00 90.56 90 GLY A C 1
ATOM 755 O O . GLY A 1 90 ? -4.194 4.656 7.756 1.00 90.56 90 GLY A O 1
ATOM 756 N N . LYS A 1 91 ? -4.074 2.867 6.393 1.00 93.44 91 LYS A N 1
ATOM 757 C CA . LYS A 1 91 ? -5.316 3.127 5.694 1.00 93.44 91 LYS A CA 1
ATOM 758 C C . LYS A 1 91 ? -6.014 1.803 5.418 1.00 93.44 91 LYS A C 1
ATOM 760 O O . LYS A 1 91 ? -5.356 0.789 5.207 1.00 93.44 91 LYS A O 1
ATOM 765 N N . VAL A 1 92 ? -7.337 1.825 5.452 1.00 92.56 92 VAL A N 1
ATOM 766 C CA . VAL A 1 92 ? -8.187 0.706 5.059 1.00 92.56 92 VAL A CA 1
ATOM 767 C C . VAL A 1 92 ? -8.701 0.999 3.662 1.00 92.56 92 VAL A C 1
ATOM 769 O O . VAL A 1 92 ? -9.356 2.018 3.448 1.00 92.56 92 VAL A O 1
ATOM 772 N N . PHE A 1 93 ? -8.398 0.112 2.723 1.00 92.62 93 PHE A N 1
ATOM 773 C CA . PHE A 1 93 ? -8.910 0.168 1.362 1.00 92.62 93 PHE A CA 1
ATOM 774 C C . PHE A 1 93 ? -10.064 -0.822 1.215 1.00 92.62 93 PHE A C 1
ATOM 776 O O . PHE A 1 93 ? -9.907 -2.002 1.528 1.00 92.62 93 PHE A O 1
ATOM 783 N N . LEU A 1 94 ? -11.216 -0.338 0.755 1.00 91.38 94 LEU A N 1
ATOM 784 C CA . LEU A 1 94 ? -12.376 -1.161 0.451 1.00 91.38 94 LEU A CA 1
ATOM 785 C C . LEU A 1 94 ? -12.524 -1.263 -1.059 1.00 91.38 94 LEU A C 1
ATOM 787 O O . LEU A 1 94 ? -12.665 -0.257 -1.754 1.00 91.38 94 LEU A O 1
ATOM 791 N N . TYR A 1 95 ? -12.486 -2.501 -1.532 1.00 92.31 95 TYR A N 1
ATOM 792 C CA . TYR A 1 95 ? -12.592 -2.862 -2.934 1.00 92.31 95 TYR A CA 1
ATOM 793 C C . TYR A 1 95 ? -14.016 -3.309 -3.245 1.00 92.31 95 TYR A C 1
ATOM 795 O O . TYR A 1 95 ? -14.611 -4.052 -2.474 1.00 92.31 95 TYR A O 1
ATOM 803 N N . ARG A 1 96 ? -14.564 -2.902 -4.390 1.00 88.69 96 ARG A N 1
ATOM 804 C CA . ARG A 1 96 ? -15.857 -3.380 -4.866 1.00 88.69 96 ARG A CA 1
ATOM 805 C C . ARG A 1 96 ? -15.698 -4.157 -6.174 1.00 88.69 96 ARG A C 1
ATOM 807 O O . ARG A 1 96 ? -15.489 -3.551 -7.228 1.00 88.69 96 ARG A O 1
ATOM 814 N N . PRO A 1 97 ? -15.947 -5.482 -6.175 1.00 87.69 97 PRO A N 1
ATOM 815 C CA . PRO A 1 97 ? -15.784 -6.310 -7.371 1.00 87.69 97 PRO A CA 1
ATOM 816 C C . PRO A 1 97 ? -16.619 -5.863 -8.579 1.00 87.69 97 PRO A C 1
ATOM 818 O O . PRO A 1 97 ? -16.224 -6.074 -9.721 1.00 87.69 97 PRO A O 1
ATOM 821 N N . SER A 1 98 ? -17.796 -5.273 -8.344 1.00 87.69 98 SER A N 1
ATOM 822 C CA . SER A 1 98 ? -18.736 -4.920 -9.413 1.00 87.69 98 SER A CA 1
ATOM 823 C C . SER A 1 98 ? -18.438 -3.585 -10.088 1.00 87.69 98 SER A C 1
ATOM 825 O O . SER A 1 98 ? -18.836 -3.396 -11.234 1.00 87.69 98 SER A O 1
ATOM 827 N N . ASN A 1 99 ? -17.821 -2.631 -9.385 1.00 84.88 99 ASN A N 1
ATOM 828 C CA . ASN A 1 99 ? -17.550 -1.305 -9.935 1.00 84.88 99 ASN A CA 1
ATOM 829 C C . ASN A 1 99 ? -16.500 -0.555 -9.102 1.00 84.88 99 ASN A C 1
ATOM 831 O O . ASN A 1 99 ? -16.804 -0.052 -8.020 1.00 84.88 99 ASN A O 1
ATOM 835 N N . LYS A 1 100 ? -15.313 -0.398 -9.697 1.00 86.56 100 LYS A N 1
ATOM 836 C CA . LYS A 1 100 ? -14.142 0.285 -9.133 1.00 86.56 100 LYS A CA 1
ATOM 837 C C . LYS A 1 100 ? -14.385 1.749 -8.740 1.00 86.56 100 LYS A C 1
ATOM 839 O O . LYS A 1 100 ? -13.666 2.286 -7.909 1.00 86.56 100 LYS A O 1
ATOM 844 N N . GLN A 1 101 ? -15.375 2.428 -9.325 1.00 87.50 101 GLN A N 1
ATOM 845 C CA . GLN A 1 101 ? -15.675 3.830 -8.988 1.00 87.50 101 GLN A CA 1
ATOM 846 C C . GLN A 1 101 ? -16.164 4.008 -7.546 1.00 87.50 101 GLN A C 1
ATOM 848 O O . GLN A 1 101 ? -16.149 5.123 -7.034 1.00 87.50 101 GLN A O 1
ATOM 853 N N . PHE A 1 102 ? -16.610 2.923 -6.910 1.00 86.62 102 PHE A N 1
ATOM 854 C CA . PHE A 1 102 ? -17.025 2.923 -5.513 1.00 86.62 102 PHE A CA 1
ATOM 855 C C . PHE A 1 102 ? -15.936 2.419 -4.567 1.00 86.62 102 PHE A C 1
ATOM 857 O O . PHE A 1 102 ? -16.197 2.343 -3.372 1.00 86.62 102 PHE A O 1
ATOM 864 N N . ASP A 1 103 ? -14.746 2.084 -5.069 1.00 90.50 103 ASP A N 1
ATOM 865 C CA . ASP A 1 103 ? -13.606 1.769 -4.217 1.00 90.50 103 ASP A CA 1
ATOM 866 C C . ASP A 1 103 ? -13.192 3.034 -3.465 1.00 90.50 103 ASP A C 1
ATOM 868 O O . ASP A 1 103 ? -13.106 4.123 -4.043 1.00 90.50 103 ASP A O 1
ATOM 872 N N . PHE A 1 104 ? -12.909 2.904 -2.175 1.00 91.19 104 PHE A N 1
ATOM 873 C CA . PHE A 1 104 ? -12.460 4.039 -1.382 1.00 91.19 104 PHE A CA 1
ATOM 874 C C . PHE A 1 104 ? -11.458 3.622 -0.316 1.00 91.19 104 PHE A C 1
ATOM 876 O O . PHE A 1 104 ? -11.374 2.470 0.106 1.00 91.19 104 PHE A O 1
ATOM 883 N N . GLU A 1 105 ? -10.691 4.607 0.133 1.00 93.06 105 GLU A N 1
ATOM 884 C CA . GLU A 1 105 ? -9.673 4.448 1.155 1.00 93.06 105 GLU A CA 1
ATOM 885 C C . GLU A 1 105 ? -10.002 5.352 2.349 1.00 93.06 105 GLU A C 1
ATOM 887 O O . GLU A 1 105 ? -10.364 6.519 2.180 1.00 93.06 105 GLU A O 1
ATOM 892 N N . ILE A 1 106 ? -9.888 4.820 3.565 1.00 91.50 106 ILE A N 1
ATOM 893 C CA . ILE A 1 106 ? -10.109 5.562 4.810 1.00 91.50 106 ILE A CA 1
ATOM 894 C C . ILE A 1 106 ? -8.835 5.491 5.654 1.00 91.50 106 ILE A C 1
ATOM 896 O O . ILE A 1 106 ? -8.328 4.393 5.884 1.00 91.50 106 ILE A O 1
ATOM 900 N N . PRO A 1 107 ? -8.303 6.620 6.158 1.00 91.56 107 PRO A N 1
ATOM 901 C CA . PRO A 1 107 ? -7.193 6.579 7.100 1.00 91.56 107 PRO A CA 1
ATOM 902 C C . PRO A 1 107 ? -7.615 5.894 8.402 1.00 91.56 107 PRO A C 1
ATOM 904 O O . PRO A 1 107 ? -8.684 6.171 8.946 1.00 91.56 107 PRO A O 1
ATOM 907 N N . ILE A 1 108 ? -6.755 5.021 8.925 1.00 91.00 108 ILE A N 1
ATOM 908 C CA . ILE A 1 108 ? -6.958 4.408 10.235 1.00 91.00 108 ILE A CA 1
ATOM 909 C C . ILE A 1 108 ? -6.808 5.508 11.285 1.00 91.00 108 ILE A C 1
ATOM 911 O O . ILE A 1 108 ? -5.727 6.065 11.477 1.00 91.00 108 ILE A O 1
ATOM 915 N N . SER A 1 109 ? -7.916 5.829 11.944 1.00 86.31 109 SER A N 1
ATOM 916 C CA . SER A 1 109 ? -7.967 6.745 13.075 1.00 86.31 109 SER A CA 1
ATOM 917 C C . SER A 1 109 ? -8.736 6.059 14.193 1.00 86.31 109 SER A C 1
ATOM 919 O O . SER A 1 109 ? -9.956 5.918 14.134 1.00 86.31 109 SER A O 1
ATOM 921 N N . LEU A 1 110 ? -7.988 5.561 15.173 1.00 86.31 110 LEU A N 1
ATOM 922 C CA . LEU A 1 110 ? -8.505 4.767 16.276 1.00 86.31 110 LEU A CA 1
ATOM 923 C C . LEU A 1 110 ? -8.623 5.640 17.525 1.00 86.31 110 LEU A C 1
ATOM 925 O O . LEU A 1 110 ? -7.640 6.221 17.981 1.00 86.31 110 LEU A O 1
ATOM 929 N N . SER A 1 111 ? -9.836 5.743 18.069 1.00 82.00 111 SER A N 1
ATOM 930 C CA . SER A 1 111 ? -10.066 6.250 19.435 1.00 82.00 111 SER A CA 1
ATOM 931 C C . SER A 1 111 ? -10.094 5.123 20.473 1.00 82.00 111 SER A C 1
ATOM 933 O O . SER A 1 111 ? -9.981 5.387 21.665 1.00 82.00 111 SER A O 1
ATOM 935 N N . ASP A 1 112 ? -10.238 3.887 19.998 1.00 87.31 112 ASP A N 1
ATOM 936 C CA . ASP A 1 112 ? -10.262 2.624 20.732 1.00 87.31 112 ASP A CA 1
ATOM 937 C C . ASP A 1 112 ? -9.759 1.515 19.778 1.00 87.31 112 ASP A C 1
ATOM 939 O O . ASP A 1 112 ? -9.452 1.804 18.620 1.00 87.31 112 ASP A O 1
ATOM 943 N N . TYR A 1 113 ? -9.731 0.248 20.187 1.00 89.19 113 TYR A N 1
ATOM 944 C CA . TYR A 1 113 ? -9.358 -0.906 19.349 1.00 89.19 113 TYR A CA 1
ATOM 945 C C . TYR A 1 113 ? -10.326 -1.197 18.188 1.00 89.19 113 TYR A C 1
ATOM 947 O O . TYR A 1 113 ? -10.208 -2.217 17.515 1.00 89.19 113 TYR A O 1
ATOM 955 N N . ASN A 1 114 ? -11.284 -0.309 17.924 1.00 90.94 114 ASN A N 1
ATOM 956 C CA . ASN A 1 114 ? -12.330 -0.484 16.932 1.00 90.94 114 ASN A CA 1
ATOM 957 C C . ASN A 1 114 ? -12.342 0.667 15.917 1.00 90.94 114 ASN A C 1
ATOM 959 O O . ASN A 1 114 ? -12.297 1.842 16.289 1.00 90.94 114 ASN A O 1
ATOM 963 N N . LEU A 1 115 ? -12.485 0.333 14.633 1.00 91.00 115 LEU A N 1
ATOM 964 C CA . LEU A 1 115 ? -12.760 1.281 13.554 1.00 91.00 115 LEU A CA 1
ATOM 965 C C . LEU A 1 115 ? -14.142 0.995 12.969 1.00 91.00 115 LEU A C 1
ATOM 967 O O . LEU A 1 115 ? -14.379 -0.082 12.425 1.00 91.00 115 LEU A O 1
ATOM 971 N N . LEU A 1 116 ? -15.046 1.971 13.049 1.00 91.19 116 LEU A N 1
ATOM 972 C CA . LEU A 1 116 ? -16.360 1.885 12.418 1.00 91.19 116 LEU A CA 1
ATOM 973 C C . LEU A 1 116 ? -16.330 2.573 11.053 1.00 91.19 116 LEU A C 1
ATOM 975 O O . LEU A 1 116 ? -16.110 3.780 10.964 1.00 91.19 116 LEU A O 1
ATOM 979 N N . ILE A 1 117 ? -16.609 1.809 10.002 1.00 91.44 117 ILE A N 1
ATOM 980 C CA . ILE A 1 117 ? -16.876 2.319 8.659 1.00 91.44 117 ILE A CA 1
ATOM 981 C C . ILE A 1 117 ? -18.396 2.453 8.527 1.00 91.44 117 ILE A C 1
ATOM 983 O O . ILE A 1 117 ? -19.087 1.430 8.509 1.00 91.44 117 ILE A O 1
ATOM 987 N N . PRO A 1 118 ? -18.938 3.681 8.466 1.00 90.31 118 PRO A N 1
ATOM 988 C CA . PRO A 1 118 ? -20.379 3.887 8.475 1.00 90.31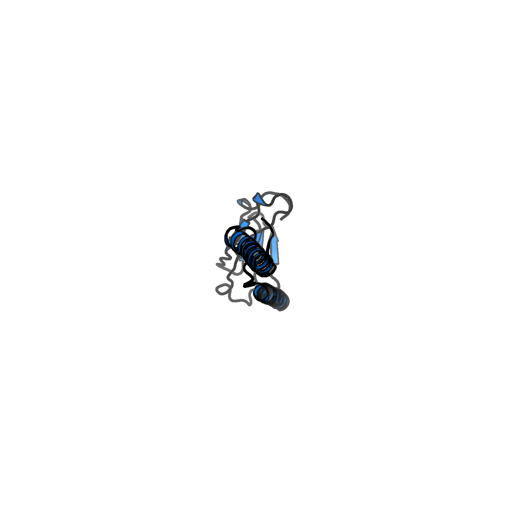 118 PRO A CA 1
ATOM 989 C C . PRO A 1 118 ? -21.062 3.302 7.235 1.00 90.31 118 PRO A C 1
ATOM 991 O O . PRO A 1 118 ? -20.539 3.400 6.123 1.00 90.31 118 PRO A O 1
ATOM 994 N N . ASP A 1 119 ? -22.263 2.758 7.426 1.00 88.31 119 ASP A N 1
ATOM 995 C CA . ASP A 1 119 ? -23.046 2.110 6.363 1.00 88.31 119 ASP A CA 1
ATOM 996 C C . ASP A 1 119 ? -23.379 3.052 5.195 1.00 88.31 119 ASP A C 1
ATOM 998 O O . ASP A 1 119 ? -23.394 2.646 4.043 1.00 88.31 119 ASP A O 1
ATOM 1002 N N . ASN A 1 120 ? -23.511 4.359 5.448 1.00 86.62 120 ASN A N 1
ATOM 1003 C CA . ASN A 1 120 ? -23.760 5.344 4.388 1.00 86.62 120 ASN A CA 1
ATOM 1004 C C . ASN A 1 120 ? -22.628 5.462 3.347 1.00 86.62 120 ASN A C 1
ATOM 1006 O O . ASN A 1 120 ? -22.835 6.059 2.291 1.00 86.62 120 ASN A O 1
ATOM 1010 N N . ARG A 1 121 ? -21.434 4.930 3.638 1.00 84.06 121 ARG A N 1
ATOM 1011 C CA . ARG A 1 121 ? -20.324 4.812 2.681 1.00 84.06 121 ARG A CA 1
ATOM 1012 C C . ARG A 1 121 ? -20.293 3.450 1.987 1.00 84.06 121 ARG A C 1
ATOM 1014 O O . ARG A 1 121 ? -19.598 3.300 0.989 1.00 84.06 121 ARG A O 1
ATOM 1021 N N . LEU A 1 122 ? -21.039 2.476 2.500 1.00 85.44 122 LEU A N 1
ATOM 1022 C CA . LEU A 1 122 ? -21.113 1.105 2.018 1.00 85.44 122 LEU A CA 1
ATOM 1023 C C . LEU A 1 122 ? -22.421 0.908 1.252 1.00 85.44 122 LEU A C 1
ATOM 1025 O O . LEU A 1 122 ? -23.455 0.575 1.814 1.00 85.44 122 LEU A O 1
ATOM 1029 N N . LEU A 1 123 ? -22.376 1.088 -0.065 1.00 84.81 123 LEU A N 1
ATOM 1030 C CA . LEU A 1 123 ? -23.489 0.675 -0.925 1.00 84.81 123 LEU A CA 1
ATOM 1031 C C . LEU A 1 123 ? -23.789 -0.821 -0.759 1.00 84.81 123 LEU A C 1
ATOM 1033 O O . LEU A 1 123 ? -22.883 -1.621 -0.537 1.00 84.81 123 LEU A O 1
ATOM 1037 N N . ASP A 1 124 ? -25.039 -1.221 -0.964 1.00 83.38 124 ASP A N 1
ATOM 1038 C CA . ASP A 1 124 ? -25.425 -2.626 -0.859 1.00 83.38 124 ASP A CA 1
ATOM 1039 C C . ASP A 1 124 ? -24.642 -3.546 -1.814 1.00 83.38 124 ASP A C 1
ATOM 1041 O O . ASP A 1 124 ? -24.296 -3.190 -2.949 1.00 83.38 124 ASP A O 1
ATOM 1045 N N . GLY A 1 125 ? -24.387 -4.774 -1.360 1.00 83.44 125 GLY A N 1
ATOM 1046 C CA . GLY A 1 125 ? -23.737 -5.827 -2.140 1.00 83.44 125 GLY A CA 1
ATOM 1047 C C . GLY A 1 125 ? -22.418 -6.320 -1.547 1.00 83.44 125 GLY A C 1
ATOM 1048 O O . GLY A 1 125 ? -22.178 -6.212 -0.345 1.00 83.44 125 GLY A O 1
ATOM 1049 N N . ARG A 1 126 ? -21.592 -6.930 -2.407 1.00 83.19 126 ARG A N 1
ATOM 1050 C CA . ARG A 1 126 ? -20.283 -7.478 -2.027 1.00 83.19 126 ARG A CA 1
ATOM 1051 C C . ARG A 1 126 ? -19.213 -6.393 -2.056 1.00 83.19 126 ARG A C 1
ATOM 1053 O O . ARG A 1 126 ? -19.151 -5.625 -3.018 1.00 83.19 126 ARG A O 1
ATOM 1060 N N . TRP A 1 127 ? -18.379 -6.437 -1.032 1.00 83.88 127 TRP A N 1
ATOM 1061 C CA . TRP A 1 127 ? -17.152 -5.685 -0.824 1.00 83.88 127 TRP A CA 1
ATOM 1062 C C . TRP A 1 127 ? -16.064 -6.695 -0.464 1.00 83.88 127 TRP A C 1
ATOM 1064 O O . TRP A 1 127 ? -16.441 -7.724 0.150 1.00 83.88 127 TRP A O 1
#

pLDDT: mean 84.03, std 12.7, range [47.56, 96.5]

Foldseek 3Di:
DPQDPVNVVVVVVVVVVVVVVVVVVCCVPPCVNPDPPPPVCPVVVVVVVVVVVVVVVVQVPDPDHWDWDQDPFGIKIAADPVDDLVPDWDKDWDQDPVDRVLTDIGTDDDPDRMDGDGCVSPDDDDD

Sequence (127 aa):
MKINWGTGIVIAFIAFISFIMYFVINMNINKKYDHDLVTDDYYKEELKFQNDIDKEKNAKDLESNITWKKTDKGLLLAFPEYLDFKKIKGKVFLYRPSNKQFDFEIPISLSDYNLLIPDNRLLDGRW